Protein AF-A0A3B0V134-F1 (afdb_monomer_lite)

pLDDT: mean 85.15, std 11.17, range [40.66, 96.56]

InterPro domains:
  IPR006680 Amidohydrolase-related [PF01979] (2-39)

Secondary structure (DSSP, 8-state):
---HHHHHHHHTHHHHHHTT-TTSSS--TTS---EEEE--SS--SSHHHHHTSS---EEEEPPS---

Structure (mmCIF, N/CA/C/O backbone):
data_AF-A0A3B0V134-F1
#
_entry.id   AF-A0A3B0V134-F1
#
loop_
_atom_site.group_PDB
_atom_site.id
_atom_site.type_symbol
_atom_site.label_atom_id
_atom_site.label_alt_id
_atom_site.label_comp_id
_atom_site.label_asym_id
_atom_site.label_entity_id
_atom_site.label_seq_id
_atom_site.pdbx_PDB_ins_code
_atom_site.Cartn_x
_atom_site.Cartn_y
_atom_site.Ca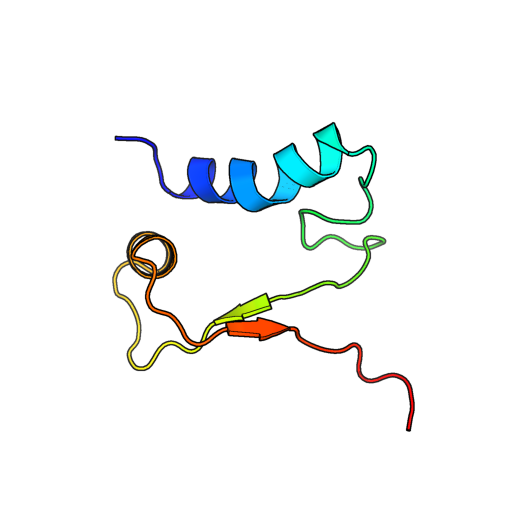rtn_z
_atom_site.occupancy
_atom_site.B_iso_or_equiv
_atom_site.auth_seq_id
_atom_site.auth_comp_id
_atom_site.auth_asym_id
_atom_site.auth_atom_id
_atom_site.pdbx_PDB_model_num
ATOM 1 N N . ALA A 1 1 ? -0.339 6.577 -20.055 1.00 72.00 1 ALA A N 1
ATOM 2 C CA . ALA A 1 1 ? -0.044 5.675 -18.923 1.00 72.00 1 ALA A CA 1
ATOM 3 C C . ALA A 1 1 ? -0.697 6.251 -17.673 1.00 72.00 1 ALA A C 1
ATOM 5 O O . ALA A 1 1 ? -0.846 7.467 -17.619 1.00 72.00 1 ALA A O 1
ATOM 6 N N . LEU A 1 2 ? -1.130 5.414 -16.726 1.00 76.88 2 LEU A N 1
ATOM 7 C CA . LEU A 1 2 ? -1.590 5.898 -15.420 1.00 76.88 2 LEU A CA 1
ATOM 8 C C . LEU A 1 2 ? -0.391 6.404 -14.613 1.00 76.88 2 LEU A C 1
ATOM 10 O O . LEU A 1 2 ? 0.693 5.827 -14.712 1.00 76.88 2 LEU A O 1
ATOM 14 N N . ALA A 1 3 ? -0.592 7.470 -13.838 1.00 84.06 3 ALA A N 1
ATOM 15 C CA . ALA A 1 3 ? 0.405 7.920 -12.877 1.00 84.06 3 ALA A CA 1
ATOM 16 C C . ALA A 1 3 ? 0.554 6.859 -11.773 1.00 84.06 3 ALA A C 1
ATOM 18 O O . ALA A 1 3 ? -0.451 6.259 -11.372 1.00 84.06 3 ALA A O 1
ATOM 19 N N . PRO A 1 4 ? 1.765 6.585 -11.277 1.00 80.06 4 PRO A N 1
ATOM 20 C CA . PRO A 1 4 ? 1.936 5.535 -10.289 1.00 80.06 4 PRO A CA 1
ATOM 21 C C . PRO A 1 4 ? 1.173 5.748 -8.976 1.00 80.06 4 PRO A C 1
ATOM 23 O O . PRO A 1 4 ? 0.717 4.780 -8.376 1.00 80.06 4 PRO A O 1
ATOM 26 N N . GLU A 1 5 ? 0.957 6.990 -8.549 1.00 83.38 5 GLU A N 1
ATOM 27 C CA . GLU A 1 5 ? 0.151 7.328 -7.373 1.00 83.38 5 GLU A CA 1
ATOM 28 C C . GLU A 1 5 ? -1.285 6.803 -7.503 1.00 83.38 5 GLU A C 1
ATOM 30 O O . GLU A 1 5 ? -1.875 6.342 -6.526 1.00 83.38 5 GLU A O 1
ATOM 35 N N . GLU A 1 6 ? -1.835 6.805 -8.720 1.00 88.50 6 GLU A N 1
ATOM 36 C CA . GLU A 1 6 ? -3.156 6.241 -9.003 1.00 88.50 6 GLU A CA 1
ATOM 37 C C . GLU A 1 6 ? -3.149 4.711 -8.903 1.00 88.50 6 GLU A C 1
ATOM 39 O O . GLU A 1 6 ? -4.118 4.118 -8.430 1.00 88.50 6 GLU A O 1
ATOM 44 N N . ILE A 1 7 ? -2.035 4.060 -9.257 1.00 87.81 7 ILE A N 1
ATOM 45 C CA . ILE A 1 7 ? -1.861 2.615 -9.052 1.00 87.81 7 ILE A CA 1
ATOM 46 C C . ILE A 1 7 ? -1.877 2.287 -7.557 1.00 87.81 7 ILE A C 1
ATOM 48 O O . ILE A 1 7 ? -2.574 1.359 -7.143 1.00 87.81 7 ILE A O 1
ATOM 52 N N . PHE A 1 8 ? -1.187 3.077 -6.731 1.00 88.44 8 PHE A N 1
ATOM 53 C CA . PHE A 1 8 ? -1.210 2.889 -5.280 1.00 88.44 8 PHE A CA 1
ATOM 54 C C . PHE A 1 8 ? -2.594 3.102 -4.687 1.00 88.44 8 PHE A C 1
ATOM 56 O O . PHE A 1 8 ? -3.039 2.266 -3.908 1.00 88.44 8 PHE A O 1
ATOM 63 N N . LYS A 1 9 ? -3.321 4.143 -5.105 1.00 91.88 9 LYS A N 1
ATOM 64 C CA . LYS A 1 9 ? -4.703 4.347 -4.652 1.00 91.88 9 LYS A CA 1
ATOM 65 C C . LYS A 1 9 ? -5.601 3.156 -4.987 1.00 91.88 9 LYS A C 1
ATOM 67 O O . LYS A 1 9 ? -6.389 2.742 -4.140 1.00 91.88 9 LYS A O 1
ATOM 72 N N . MET A 1 10 ? -5.466 2.580 -6.185 1.00 90.81 10 MET A N 1
ATOM 73 C CA . MET A 1 10 ? -6.198 1.366 -6.570 1.00 90.81 10 MET A CA 1
ATOM 74 C C . MET A 1 10 ? -5.832 0.163 -5.690 1.00 90.81 10 MET A C 1
ATOM 76 O O . MET A 1 10 ? -6.719 -0.595 -5.305 1.00 90.81 10 MET A O 1
ATOM 80 N N . ALA A 1 11 ? -4.552 0.007 -5.349 1.00 88.81 11 ALA A N 1
ATOM 81 C CA . ALA A 1 11 ? -4.052 -1.106 -4.544 1.00 88.81 11 ALA A CA 1
ATOM 82 C C . ALA A 1 11 ? -4.266 -0.941 -3.026 1.00 88.81 11 ALA A C 1
ATOM 84 O O . ALA A 1 11 ? -4.169 -1.928 -2.299 1.00 88.81 11 ALA A O 1
ATOM 85 N N . THR A 1 12 ? -4.540 0.275 -2.535 1.00 93.38 12 THR A N 1
ATOM 86 C CA . THR A 1 12 ? -4.709 0.564 -1.103 1.00 93.38 12 THR A CA 1
ATOM 87 C C . THR A 1 12 ? -6.093 1.138 -0.789 1.00 93.38 12 THR A C 1
ATOM 89 O O . THR A 1 12 ? -7.014 0.382 -0.482 1.00 93.38 12 THR A O 1
ATOM 92 N N . ILE A 1 13 ? -6.265 2.460 -0.856 1.00 95.75 13 ILE A N 1
ATOM 93 C CA . ILE A 1 13 ? -7.438 3.168 -0.333 1.00 95.75 13 ILE A CA 1
ATOM 94 C C . ILE A 1 13 ? -8.729 2.773 -1.052 1.00 95.75 13 ILE A C 1
ATOM 96 O O . ILE A 1 13 ? -9.722 2.491 -0.392 1.00 95.75 13 ILE A O 1
ATOM 100 N N . ASN A 1 14 ? -8.712 2.646 -2.382 1.00 95.50 14 ASN A N 1
ATOM 101 C CA . ASN A 1 14 ? -9.916 2.313 -3.146 1.00 95.50 14 ASN A CA 1
ATOM 102 C C . ASN A 1 14 ? -10.382 0.881 -2.858 1.00 95.50 14 ASN A C 1
ATOM 104 O O . ASN A 1 14 ? -11.581 0.635 -2.742 1.00 95.50 14 ASN A O 1
ATOM 108 N N . GLY A 1 15 ? -9.441 -0.057 -2.707 1.00 93.81 15 GLY A N 1
ATOM 109 C CA . GLY A 1 15 ? -9.747 -1.430 -2.310 1.00 93.81 15 GLY A CA 1
ATOM 110 C C . GLY A 1 15 ? -10.318 -1.502 -0.893 1.00 93.81 15 GLY A C 1
ATOM 111 O O . GLY A 1 15 ? -11.328 -2.166 -0.670 1.00 93.81 15 GLY A O 1
ATOM 112 N N . ALA A 1 16 ? -9.717 -0.768 0.048 1.00 95.81 16 ALA A N 1
ATOM 113 C CA . ALA A 1 16 ? -10.205 -0.665 1.420 1.00 95.81 16 ALA A CA 1
ATOM 114 C C . ALA A 1 16 ? -11.641 -0.109 1.472 1.00 95.81 16 ALA A C 1
ATOM 116 O O . ALA A 1 16 ? -12.511 -0.717 2.095 1.00 95.81 16 ALA A O 1
ATOM 117 N N . THR A 1 17 ? -11.918 0.980 0.748 1.00 95.62 17 THR A N 1
ATOM 118 C CA . THR A 1 17 ? -13.257 1.582 0.654 1.00 95.62 17 THR A CA 1
ATOM 119 C C . THR A 1 17 ? -14.275 0.629 0.033 1.00 95.62 17 THR A C 1
ATOM 121 O O . THR A 1 17 ? -15.346 0.432 0.600 1.00 95.62 17 THR A O 1
ATOM 124 N N . ALA A 1 18 ? -13.950 -0.009 -1.096 1.00 96.38 18 ALA A N 1
ATOM 125 C CA . ALA A 1 18 ? -14.870 -0.922 -1.779 1.00 96.38 18 ALA A CA 1
ATOM 126 C C . ALA A 1 18 ? -15.281 -2.125 -0.911 1.00 96.38 18 ALA A C 1
ATOM 128 O O . ALA A 1 18 ? -16.367 -2.675 -1.088 1.00 96.38 18 ALA A O 1
ATOM 129 N N . LEU A 1 19 ? -14.423 -2.523 0.030 1.00 95.94 19 LEU A N 1
ATOM 130 C CA . LEU A 1 19 ? -14.657 -3.633 0.952 1.00 95.94 19 LEU A CA 1
ATOM 131 C C . LEU A 1 19 ? -15.252 -3.197 2.303 1.00 95.94 19 LEU A C 1
ATOM 133 O O . LEU A 1 19 ? -15.452 -4.050 3.166 1.00 95.94 19 LEU A O 1
ATOM 137 N N . GLY A 1 20 ? -15.509 -1.901 2.514 1.00 96.56 20 GLY A N 1
ATOM 138 C CA . GLY A 1 20 ? -15.977 -1.375 3.801 1.00 96.56 20 GLY A CA 1
ATOM 139 C C . GLY A 1 20 ? -14.949 -1.524 4.928 1.00 96.56 20 GLY A C 1
ATOM 140 O O . GLY A 1 20 ? -15.321 -1.748 6.076 1.00 96.56 20 GLY A O 1
ATOM 141 N N . ARG A 1 21 ? -13.653 -1.460 4.597 1.00 95.56 21 ARG A N 1
ATOM 142 C CA . ARG A 1 21 ? -12.517 -1.629 5.518 1.00 95.56 21 ARG A CA 1
ATOM 143 C C . ARG A 1 21 ? -11.725 -0.329 5.676 1.00 95.56 21 ARG A C 1
ATOM 145 O O . ARG A 1 21 ? -10.521 -0.281 5.424 1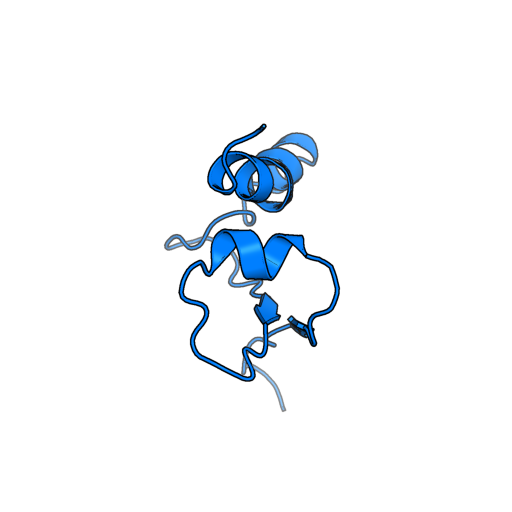.00 95.56 21 ARG A O 1
ATOM 152 N N . GLU A 1 22 ? -12.422 0.747 6.032 1.00 93.88 22 GLU A N 1
ATOM 153 C CA . GLU A 1 22 ? -11.875 2.112 6.113 1.00 93.88 22 GLU A CA 1
ATOM 154 C C . GLU A 1 22 ? -10.745 2.268 7.147 1.00 93.88 22 GLU A C 1
ATOM 156 O O . GLU A 1 22 ? -9.974 3.233 7.088 1.00 93.88 22 GLU A O 1
ATOM 161 N N . GLU A 1 23 ? -10.587 1.291 8.048 1.00 95.19 23 GLU A N 1
ATOM 162 C CA . GLU A 1 23 ? -9.481 1.208 8.998 1.00 95.19 23 GLU A CA 1
ATOM 163 C C . GLU A 1 23 ? -8.120 0.882 8.351 1.00 95.19 23 GLU A C 1
ATOM 165 O O . GLU A 1 23 ? -7.106 0.936 9.049 1.00 95.19 23 GLU A O 1
ATOM 170 N N . PHE A 1 24 ? -8.074 0.573 7.046 1.00 94.75 24 PHE A N 1
ATOM 171 C CA . PHE A 1 24 ? -6.844 0.380 6.261 1.00 94.75 24 PHE A CA 1
ATOM 172 C C . PHE A 1 24 ? -6.747 1.342 5.066 1.00 94.75 24 PHE A C 1
ATOM 174 O O . PHE A 1 24 ? -7.552 2.253 4.878 1.00 94.75 24 PHE A O 1
ATOM 181 N N . GLY A 1 25 ? -5.724 1.131 4.232 1.00 93.31 25 GLY A N 1
ATOM 182 C CA . GLY A 1 25 ? -5.553 1.810 2.947 1.00 93.31 25 GLY A CA 1
ATOM 183 C C . GLY A 1 25 ? -4.743 3.107 3.009 1.00 93.31 25 GLY A C 1
ATOM 184 O O . GLY A 1 25 ? -4.304 3.582 1.962 1.00 93.31 25 GLY A O 1
ATOM 185 N N . SER A 1 26 ? -4.484 3.644 4.206 1.00 93.88 26 SER A N 1
ATOM 186 C CA . SER A 1 26 ? -3.605 4.799 4.429 1.00 93.88 26 SER A CA 1
ATOM 187 C C . SER A 1 26 ? -2.899 4.746 5.790 1.00 93.88 26 SER A C 1
ATOM 189 O O . SER A 1 26 ? -3.305 4.007 6.686 1.00 93.88 26 SER A O 1
ATOM 191 N N . LEU A 1 27 ? -1.816 5.520 5.926 1.00 91.88 27 LEU A N 1
ATOM 192 C CA . LEU A 1 27 ? -1.063 5.690 7.172 1.00 91.88 27 LEU A CA 1
ATOM 193 C C . LEU A 1 27 ? -1.515 6.976 7.866 1.00 91.88 27 LEU A C 1
ATOM 195 O O . LEU A 1 27 ? -0.980 8.053 7.611 1.00 91.88 27 LEU A O 1
ATOM 199 N N . GLU A 1 28 ? -2.517 6.857 8.730 1.00 93.88 28 GLU A N 1
ATOM 200 C CA . GLU A 1 28 ? -3.124 7.975 9.455 1.00 93.88 28 GLU A CA 1
ATOM 201 C C . GLU A 1 28 ? -3.365 7.595 10.926 1.00 93.88 28 GLU A C 1
ATOM 203 O O . GLU A 1 28 ? -3.626 6.422 11.218 1.00 93.88 28 GLU A O 1
ATOM 208 N N . PRO A 1 29 ? -3.307 8.553 11.872 1.00 93.69 29 PRO A N 1
ATOM 209 C CA . PRO A 1 29 ? -3.651 8.291 13.267 1.00 93.69 29 PRO A CA 1
ATOM 210 C C . PRO A 1 29 ? -5.055 7.690 13.415 1.00 93.69 29 PRO A C 1
ATOM 212 O O . PRO A 1 29 ? -6.012 8.172 12.815 1.00 93.69 29 PRO A O 1
ATOM 215 N N . GLY A 1 30 ? -5.181 6.649 14.241 1.00 93.56 30 GLY A N 1
ATOM 216 C CA . GLY A 1 30 ? -6.452 5.955 14.487 1.00 93.56 30 GLY A CA 1
ATOM 217 C C . GLY A 1 30 ? -6.782 4.832 13.496 1.00 93.56 30 GLY A C 1
ATOM 218 O O . GLY A 1 30 ? -7.708 4.068 13.758 1.00 93.56 30 GLY A O 1
ATOM 219 N N . LYS A 1 31 ? -6.017 4.677 12.407 1.00 94.19 31 LYS A N 1
ATOM 220 C CA . LYS A 1 31 ? -6.114 3.518 11.507 1.00 94.19 31 LYS A CA 1
ATOM 221 C C . LYS A 1 31 ? -5.251 2.351 11.979 1.00 94.19 31 LYS A C 1
ATOM 223 O O . LYS A 1 31 ? -4.308 2.521 12.751 1.00 94.19 31 LYS A O 1
ATOM 228 N N . THR A 1 32 ? -5.568 1.153 11.497 1.00 92.56 32 THR A N 1
ATOM 229 C CA . THR A 1 32 ? -4.802 -0.050 11.834 1.00 92.56 32 THR A CA 1
ATOM 230 C C . THR A 1 32 ? -3.483 -0.063 11.063 1.00 92.56 32 THR A C 1
ATOM 232 O O . THR A 1 32 ? -3.471 0.058 9.837 1.00 92.56 32 THR A O 1
ATOM 235 N N . ALA A 1 33 ? -2.369 -0.277 11.766 1.00 90.38 33 ALA A N 1
ATOM 236 C CA . ALA A 1 33 ? -1.017 -0.256 11.208 1.00 90.38 33 ALA A CA 1
ATOM 237 C C . ALA A 1 33 ? -0.655 -1.527 10.406 1.00 90.38 33 ALA A C 1
ATOM 239 O O . ALA A 1 33 ? 0.330 -2.204 10.677 1.00 90.38 33 ALA A O 1
ATOM 240 N N . ARG A 1 34 ? -1.428 -1.868 9.366 1.00 91.81 34 ARG A N 1
ATOM 241 C CA . ARG A 1 34 ? -1.074 -2.960 8.439 1.00 91.81 34 ARG A CA 1
ATOM 242 C C . ARG A 1 34 ? -0.163 -2.456 7.333 1.00 91.81 34 ARG A C 1
ATOM 244 O O . ARG A 1 34 ? -0.621 -1.863 6.359 1.00 91.81 34 ARG A O 1
ATOM 251 N N . MET A 1 35 ? 1.131 -2.716 7.485 1.00 92.25 35 MET A N 1
ATOM 252 C CA . MET A 1 35 ? 2.170 -2.205 6.594 1.00 92.25 35 MET A CA 1
ATOM 253 C C . MET A 1 35 ? 2.881 -3.332 5.842 1.00 92.25 35 MET A C 1
ATOM 255 O O . MET A 1 35 ? 3.195 -4.376 6.410 1.00 92.25 35 MET A O 1
ATOM 259 N N . LEU A 1 36 ? 3.181 -3.091 4.566 1.00 90.00 36 LEU A N 1
ATOM 260 C CA . LEU A 1 36 ? 4.018 -3.957 3.740 1.00 90.00 36 LEU A CA 1
ATOM 261 C C . LEU A 1 36 ? 5.369 -3.270 3.519 1.00 90.00 36 LEU A C 1
ATOM 263 O O . LEU A 1 36 ? 5.424 -2.172 2.967 1.00 90.00 36 LEU A O 1
ATOM 267 N N . ALA A 1 37 ? 6.456 -3.910 3.936 1.00 90.00 37 ALA A N 1
ATOM 268 C CA . ALA A 1 37 ? 7.808 -3.461 3.642 1.00 90.00 37 ALA A CA 1
ATOM 269 C C . ALA A 1 37 ? 8.310 -4.108 2.350 1.00 90.00 37 ALA A C 1
ATOM 271 O O . ALA A 1 37 ? 8.169 -5.315 2.147 1.00 90.00 37 ALA A O 1
ATOM 272 N N . VAL A 1 38 ? 8.938 -3.303 1.493 1.00 88.06 38 VAL A N 1
ATOM 273 C CA . VAL A 1 38 ? 9.531 -3.757 0.233 1.00 88.06 38 VAL A CA 1
ATOM 274 C C . VAL A 1 38 ? 11.034 -3.526 0.275 1.00 88.06 38 VAL A C 1
ATOM 276 O O . VAL A 1 38 ? 11.496 -2.398 0.465 1.00 88.06 38 VAL A O 1
ATOM 279 N N . ARG A 1 39 ? 11.819 -4.591 0.095 1.00 86.44 39 ARG A N 1
ATOM 280 C CA . ARG A 1 39 ? 13.280 -4.478 0.081 1.00 86.44 39 ARG A CA 1
ATOM 281 C C . ARG A 1 39 ? 13.741 -3.841 -1.229 1.00 86.44 39 ARG A C 1
ATOM 283 O O . ARG A 1 39 ? 13.529 -4.395 -2.304 1.00 86.44 39 ARG A O 1
ATOM 290 N N . CYS A 1 40 ? 14.427 -2.709 -1.120 1.00 82.06 40 CYS A N 1
ATOM 291 C CA . CYS A 1 40 ? 15.079 -2.044 -2.244 1.00 82.06 40 CYS A CA 1
ATOM 292 C C . CYS A 1 40 ? 16.583 -2.362 -2.199 1.00 82.06 40 CYS A C 1
ATOM 294 O O . CYS A 1 40 ? 17.278 -1.924 -1.285 1.00 82.06 40 CYS A O 1
ATOM 296 N N . GLU A 1 41 ? 17.099 -3.154 -3.147 1.00 75.50 41 GLU A N 1
ATOM 297 C CA . GLU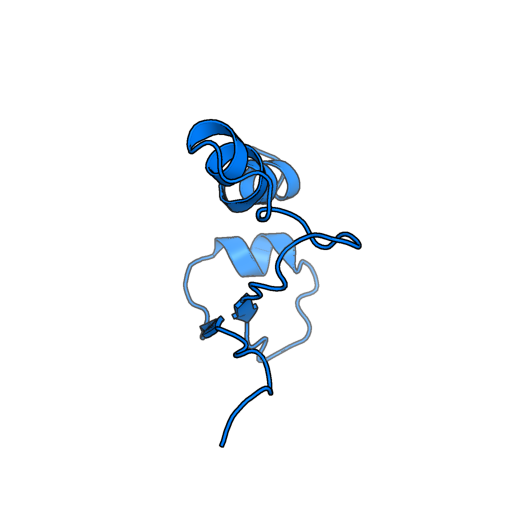 A 1 41 ? 18.535 -3.507 -3.197 1.00 75.50 41 GLU A CA 1
ATOM 298 C C . GLU A 1 41 ? 19.436 -2.304 -3.530 1.00 75.50 41 GLU A C 1
ATOM 300 O O . GLU A 1 41 ? 20.624 -2.292 -3.208 1.00 75.50 41 GLU A O 1
ATOM 305 N N . ARG A 1 42 ? 18.863 -1.274 -4.158 1.00 75.56 42 ARG A N 1
ATOM 306 C CA . ARG A 1 42 ? 19.471 0.032 -4.446 1.00 75.56 42 ARG A CA 1
ATOM 307 C C . ARG A 1 42 ? 18.459 1.125 -4.124 1.00 75.56 42 ARG A C 1
ATOM 309 O O . ARG A 1 42 ? 17.273 0.829 -4.011 1.00 75.56 42 ARG A O 1
ATOM 316 N N . ARG A 1 43 ? 18.903 2.380 -3.998 1.00 74.25 43 ARG A N 1
ATOM 317 C CA . ARG A 1 43 ? 17.971 3.518 -3.961 1.00 74.25 43 ARG A CA 1
ATOM 318 C C . ARG A 1 43 ? 17.308 3.614 -5.335 1.00 74.25 43 ARG A C 1
ATOM 320 O O . ARG A 1 43 ? 18.039 3.874 -6.286 1.00 74.25 43 ARG A O 1
ATOM 327 N N . PRO A 1 44 ? 15.992 3.389 -5.462 1.00 72.12 44 PRO A N 1
ATOM 328 C CA . PRO A 1 44 ? 15.328 3.609 -6.731 1.00 72.12 44 PRO A CA 1
ATOM 329 C C . PRO A 1 44 ? 15.322 5.112 -6.999 1.00 72.12 44 PRO A C 1
ATOM 331 O O . PRO A 1 44 ? 14.918 5.888 -6.132 1.00 72.12 44 PRO A O 1
ATOM 334 N N . GLU A 1 45 ? 15.764 5.525 -8.182 1.00 76.94 45 GLU A N 1
ATOM 335 C CA . GLU A 1 45 ? 15.620 6.912 -8.628 1.00 76.94 45 GLU A CA 1
ATOM 336 C C . GLU A 1 45 ? 14.132 7.261 -8.812 1.00 76.94 45 GLU A C 1
ATOM 338 O O . GLU A 1 45 ? 13.730 8.402 -8.602 1.00 76.94 45 GLU A O 1
ATOM 343 N N . ASP A 1 46 ? 13.317 6.245 -9.122 1.00 81.31 46 ASP A N 1
ATOM 344 C CA . ASP A 1 46 ? 11.858 6.287 -9.164 1.00 81.31 46 ASP A CA 1
ATOM 345 C C . ASP A 1 46 ? 11.277 5.122 -8.341 1.00 81.31 46 ASP A C 1
ATOM 347 O O . ASP A 1 46 ? 11.173 3.979 -8.797 1.00 81.31 46 ASP A O 1
ATOM 351 N N . VAL A 1 47 ? 10.924 5.414 -7.085 1.00 82.75 47 VAL A N 1
ATOM 352 C CA . VAL A 1 47 ? 10.349 4.441 -6.136 1.00 82.75 47 VAL A CA 1
ATOM 353 C C . VAL A 1 47 ? 9.054 3.843 -6.672 1.00 82.75 47 VAL A C 1
ATOM 355 O O . VAL A 1 47 ? 8.784 2.659 -6.484 1.00 82.75 47 VAL A O 1
ATOM 358 N N . PHE A 1 48 ? 8.255 4.646 -7.358 1.00 82.06 48 PHE A N 1
ATOM 359 C CA . PHE A 1 48 ? 6.949 4.239 -7.820 1.00 82.06 48 PHE A CA 1
ATOM 360 C C . PHE A 1 48 ? 7.031 3.277 -9.011 1.00 82.06 48 PHE A C 1
ATOM 362 O O . PHE A 1 48 ? 6.389 2.225 -9.004 1.00 82.06 48 PHE A O 1
ATOM 369 N N . SER A 1 49 ? 7.858 3.613 -10.004 1.00 80.19 49 SER A N 1
ATOM 370 C CA . SER A 1 49 ? 8.161 2.737 -11.139 1.00 80.19 4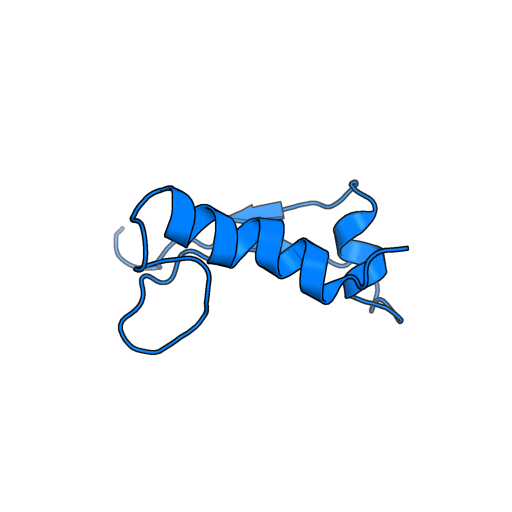9 SER A CA 1
ATOM 371 C C . SER A 1 49 ? 8.820 1.436 -10.684 1.00 80.19 49 SER A C 1
ATOM 373 O O . SER A 1 49 ? 8.473 0.359 -11.173 1.00 80.19 49 SER A O 1
ATOM 375 N N . PHE A 1 50 ? 9.708 1.510 -9.685 1.00 84.44 50 PHE A N 1
ATOM 376 C CA . PHE A 1 5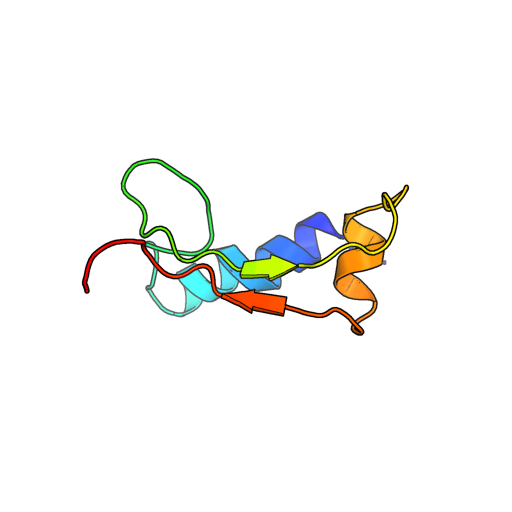0 ? 10.260 0.317 -9.055 1.00 84.44 50 PHE A CA 1
ATOM 377 C C . PHE A 1 50 ? 9.137 -0.576 -8.536 1.00 84.44 50 PHE A C 1
ATOM 379 O O . PHE A 1 50 ? 9.019 -1.691 -9.024 1.00 84.44 50 PHE A O 1
ATOM 386 N N . LEU A 1 51 ? 8.275 -0.086 -7.642 1.00 85.38 51 LEU A N 1
ATOM 387 C CA . LEU A 1 51 ? 7.263 -0.900 -6.961 1.00 85.38 51 LEU A CA 1
ATOM 388 C C . LEU A 1 51 ? 6.242 -1.578 -7.894 1.00 85.38 51 LEU A C 1
ATOM 390 O O . LEU A 1 51 ? 5.712 -2.633 -7.546 1.00 85.38 51 LEU A O 1
ATOM 394 N N . VAL A 1 52 ? 5.962 -1.005 -9.069 1.00 84.06 52 VAL A N 1
ATOM 395 C CA . VAL A 1 52 ? 5.008 -1.579 -10.038 1.00 84.06 52 VAL A CA 1
ATOM 396 C C . VAL A 1 52 ? 5.652 -2.545 -11.044 1.00 84.06 52 VAL A C 1
ATOM 398 O O . VAL A 1 52 ? 4.949 -3.134 -11.862 1.00 84.06 52 VAL A O 1
ATOM 401 N N . SER A 1 53 ? 6.973 -2.758 -10.981 1.00 83.06 53 SER A N 1
ATOM 402 C CA . SER A 1 53 ? 7.707 -3.651 -11.898 1.00 83.06 53 SER A CA 1
ATOM 403 C C . SER A 1 53 ? 7.567 -5.152 -11.579 1.00 83.06 53 SER A C 1
ATOM 405 O O . SER A 1 53 ? 7.913 -5.999 -12.406 1.00 83.06 53 SER A O 1
ATOM 407 N N . GLY A 1 54 ? 7.016 -5.501 -10.409 1.00 74.00 54 GLY A N 1
ATOM 408 C CA . GLY A 1 54 ? 6.466 -6.832 -10.118 1.00 74.00 54 GLY A CA 1
ATOM 409 C C . GLY A 1 54 ? 7.451 -7.894 -9.616 1.00 74.00 54 GLY A C 1
ATOM 410 O O . GLY A 1 54 ? 7.065 -9.055 -9.486 1.00 74.00 54 GLY A O 1
ATOM 411 N N . LYS A 1 55 ? 8.706 -7.543 -9.305 1.00 77.00 55 LYS A N 1
ATOM 412 C CA . LYS A 1 55 ? 9.704 -8.484 -8.753 1.00 77.00 55 LYS A CA 1
ATOM 413 C C . LYS A 1 55 ? 10.385 -7.915 -7.515 1.00 77.00 55 LYS A C 1
ATOM 415 O O . LYS A 1 55 ? 11.558 -7.549 -7.554 1.00 77.00 55 LYS A O 1
ATOM 420 N N . HIS A 1 56 ? 9.650 -7.864 -6.410 1.00 84.62 56 HIS A N 1
ATOM 421 C CA . HIS A 1 56 ? 10.182 -7.374 -5.141 1.00 84.62 56 HIS A CA 1
ATOM 422 C C . HIS A 1 56 ? 10.018 -8.400 -4.036 1.00 84.62 56 HIS A C 1
ATOM 424 O O . HIS A 1 56 ? 8.996 -9.080 -3.947 1.00 84.62 56 HIS A O 1
ATOM 430 N N . GLN A 1 57 ? 11.018 -8.474 -3.162 1.00 85.12 57 GLN A N 1
ATOM 431 C CA . GLN A 1 57 ? 10.858 -9.150 -1.888 1.00 85.12 57 GLN A CA 1
ATOM 432 C C . GLN A 1 57 ? 9.997 -8.263 -0.984 1.00 85.12 57 GLN A C 1
ATOM 434 O O . GLN A 1 57 ? 10.374 -7.124 -0.688 1.00 85.12 57 GLN A O 1
ATOM 439 N N . VAL A 1 58 ? 8.850 -8.794 -0.567 1.00 88.25 58 VAL A N 1
ATOM 440 C CA . VAL A 1 58 ? 7.898 -8.108 0.308 1.00 88.25 58 VAL A CA 1
ATOM 441 C C . VAL A 1 58 ? 7.760 -8.857 1.627 1.00 88.25 58 VAL A C 1
ATOM 443 O O . VAL A 1 58 ? 7.761 -10.088 1.649 1.00 88.25 58 VAL A O 1
ATOM 446 N N . THR A 1 59 ? 7.622 -8.110 2.716 1.00 91.50 59 THR A N 1
ATOM 447 C CA . THR A 1 59 ? 7.401 -8.649 4.059 1.00 91.50 59 THR A CA 1
ATOM 448 C C . THR A 1 59 ? 6.310 -7.832 4.733 1.00 91.50 59 THR A C 1
ATOM 450 O O . THR A 1 59 ? 6.381 -6.604 4.755 1.00 91.50 59 THR A O 1
ATOM 453 N N . TRP A 1 60 ? 5.299 -8.497 5.287 1.00 90.06 60 TRP A N 1
ATOM 454 C CA . TRP A 1 60 ? 4.346 -7.826 6.165 1.00 90.06 60 TRP A CA 1
ATOM 455 C C . TRP A 1 60 ? 5.055 -7.431 7.453 1.00 90.06 60 TRP A C 1
ATOM 457 O O . TRP A 1 60 ? 5.708 -8.264 8.079 1.00 90.06 60 TRP A O 1
ATOM 467 N N . LEU A 1 61 ? 4.952 -6.160 7.829 1.00 89.44 61 LEU A N 1
ATOM 468 C CA . LEU A 1 61 ? 5.410 -5.722 9.135 1.00 89.44 61 LEU A CA 1
ATOM 469 C C . LEU A 1 61 ? 4.380 -6.192 10.155 1.00 89.44 61 LEU A C 1
ATOM 471 O O . LEU A 1 61 ? 3.206 -5.824 10.087 1.00 89.44 61 LEU A O 1
ATOM 475 N N . GLU A 1 62 ? 4.821 -7.070 11.043 1.00 84.62 62 GLU A N 1
ATOM 476 C CA . GLU A 1 62 ? 4.012 -7.514 12.165 1.00 84.62 62 GLU A CA 1
ATOM 477 C C . GLU A 1 62 ? 3.990 -6.417 13.228 1.00 84.62 62 GLU A C 1
ATOM 479 O O . GLU A 1 62 ? 5.002 -5.757 13.482 1.00 84.62 62 GLU A O 1
ATOM 484 N N . ASP A 1 63 ? 2.831 -6.227 13.856 1.00 66.94 63 ASP A N 1
ATOM 485 C CA . ASP A 1 63 ? 2.749 -5.407 15.055 1.00 66.94 63 ASP A CA 1
ATOM 486 C C . ASP A 1 63 ? 3.608 -6.084 16.128 1.00 66.94 63 ASP A C 1
ATOM 488 O O . ASP A 1 63 ? 3.373 -7.240 16.480 1.00 66.94 63 ASP A O 1
ATOM 492 N N . SER A 1 64 ? 4.613 -5.384 16.657 1.00 60.47 64 SER A N 1
ATOM 493 C CA . SER A 1 64 ? 5.506 -5.885 17.709 1.00 60.47 64 SER A CA 1
ATOM 494 C C . SER A 1 64 ? 4.817 -5.946 19.081 1.00 60.47 64 SER A C 1
ATOM 496 O O . SER A 1 64 ? 5.347 -5.450 20.071 1.00 60.47 64 SER A O 1
ATOM 498 N N . ASN A 1 65 ? 3.624 -6.536 19.136 1.00 56.22 65 ASN A N 1
ATOM 499 C CA . ASN A 1 65 ? 2.877 -6.829 20.349 1.00 56.22 65 ASN A CA 1
ATOM 500 C C . ASN A 1 65 ? 2.580 -8.334 20.407 1.00 56.22 65 ASN A C 1
ATOM 502 O O . ASN A 1 65 ? 1.545 -8.788 19.923 1.00 56.22 65 ASN A O 1
ATOM 506 N N . GLY A 1 66 ? 3.472 -9.084 21.064 1.00 49.75 66 GLY A N 1
ATOM 507 C CA . GLY A 1 66 ? 3.133 -10.37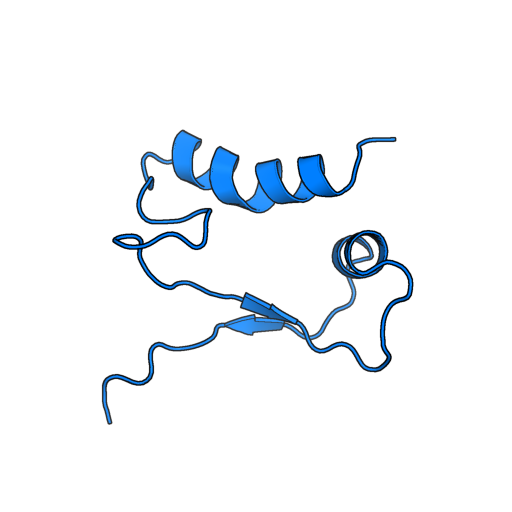7 21.663 1.00 49.75 66 GLY A CA 1
ATOM 508 C C . GLY A 1 66 ? 4.044 -11.551 21.308 1.00 49.75 66 GLY A C 1
ATOM 509 O O . GLY A 1 66 ? 3.688 -12.382 20.478 1.00 49.75 66 GLY A O 1
ATOM 510 N N . SER A 1 67 ? 5.165 -11.678 22.019 1.00 40.66 67 SER A N 1
ATOM 511 C CA . SER A 1 67 ? 5.703 -12.949 22.534 1.00 40.66 67 SER A CA 1
ATOM 512 C C . SER A 1 67 ? 6.541 -12.653 23.770 1.00 40.66 67 SER A C 1
ATOM 514 O O . SER A 1 67 ? 7.410 -11.759 23.669 1.00 40.66 67 SER A O 1
#

Organism: NCBI:txid652676

Foldseek 3Di:
DDDLVVVLQVVFVVVCVVVVNNLTRDDDPPRDPWDKDWDDPDPPPDPSVVVPPPDTDIDTDDDPPDD

Radius of gyration: 13.76 Å; chains: 1; bounding box: 35×21×42 Å

Sequence (67 aa):
ALAPEEIFKMATINGATALGREEFGSLEPGKTARMLAVRCERRPEDVFSFLVSGKHQVTWLEDSNGS